Protein AF-E2A1S5-F1 (afdb_monomer)

Solvent-accessible surface area (backbone atoms only — not comparable to full-atom values): 3508 Å² total; per-residue (Å²): 120,91,72,76,82,67,39,89,94,46,49,68,61,46,50,56,56,46,52,51,44,29,59,78,63,71,56,78,52,63,70,61,52,50,53,55,51,62,74,51,47,54,72,83,60,42,61,80,46,39,64,56,71,77,61,112

Structure (mmCIF, N/CA/C/O backbone):
data_AF-E2A1S5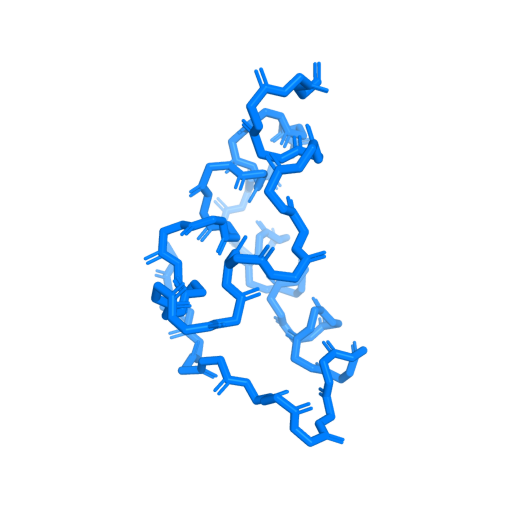-F1
#
_entry.id   AF-E2A1S5-F1
#
loop_
_atom_site.group_PDB
_atom_site.id
_atom_site.type_symbol
_atom_site.label_atom_id
_atom_site.label_alt_id
_atom_site.label_comp_id
_atom_site.label_asym_id
_atom_site.label_entity_id
_atom_site.label_seq_id
_atom_site.pdbx_PDB_ins_code
_atom_site.Cartn_x
_atom_site.Cartn_y
_atom_site.Cartn_z
_atom_site.occupancy
_atom_site.B_iso_or_equiv
_atom_site.auth_seq_id
_atom_site.auth_comp_id
_atom_site.auth_asym_id
_atom_site.auth_atom_id
_atom_site.pdbx_PDB_model_num
ATOM 1 N N . ILE A 1 1 ? 1.488 5.617 8.896 1.00 85.44 1 ILE A N 1
ATOM 2 C CA . ILE A 1 1 ? 2.476 4.538 9.148 1.00 85.44 1 ILE A CA 1
ATOM 3 C C . ILE A 1 1 ? 3.809 4.874 8.493 1.00 85.44 1 ILE A C 1
ATOM 5 O O . ILE A 1 1 ? 3.812 5.659 7.550 1.00 85.44 1 ILE A O 1
ATOM 9 N N . LYS A 1 2 ? 4.924 4.308 8.969 1.00 84.50 2 LYS A N 1
ATOM 10 C CA . LYS A 1 2 ? 6.212 4.401 8.268 1.00 84.50 2 LYS A CA 1
ATOM 11 C C . LYS A 1 2 ? 6.325 3.201 7.328 1.00 84.50 2 LYS A C 1
ATOM 13 O O . LYS A 1 2 ? 6.797 2.144 7.734 1.00 84.50 2 LYS A O 1
ATOM 18 N N . ALA A 1 3 ? 5.810 3.349 6.114 1.00 85.94 3 ALA A N 1
ATOM 19 C CA . ALA A 1 3 ? 5.884 2.291 5.117 1.00 85.94 3 ALA A CA 1
ATOM 20 C C . ALA A 1 3 ? 7.317 2.182 4.557 1.00 85.94 3 ALA A C 1
ATOM 22 O O . ALA A 1 3 ? 7.977 3.211 4.367 1.00 85.94 3 ALA A O 1
ATOM 23 N N . PRO A 1 4 ? 7.822 0.961 4.318 1.00 89.88 4 PRO A N 1
ATOM 24 C CA . PRO A 1 4 ? 9.065 0.770 3.583 1.00 89.88 4 PRO A CA 1
ATOM 25 C C . PRO A 1 4 ? 8.896 1.192 2.111 1.00 89.88 4 PRO A C 1
ATOM 27 O O . PRO A 1 4 ? 7.771 1.182 1.598 1.00 89.88 4 PRO A O 1
ATOM 30 N N . PRO A 1 5 ? 9.993 1.539 1.408 1.00 92.62 5 PRO A N 1
ATOM 31 C CA . PRO A 1 5 ? 9.948 1.695 -0.045 1.00 92.62 5 PRO A CA 1
ATOM 32 C C . PRO A 1 5 ? 9.447 0.400 -0.696 1.00 92.62 5 PRO A C 1
ATOM 34 O O . PRO A 1 5 ? 9.670 -0.680 -0.153 1.00 92.62 5 PRO A O 1
ATOM 37 N N . PHE A 1 6 ? 8.764 0.511 -1.834 1.00 94.88 6 PHE A N 1
ATOM 38 C CA . PHE A 1 6 ? 8.262 -0.651 -2.565 1.00 94.88 6 PHE A CA 1
ATOM 39 C C . PHE A 1 6 ? 9.408 -1.545 -3.062 1.00 94.88 6 PHE A C 1
AT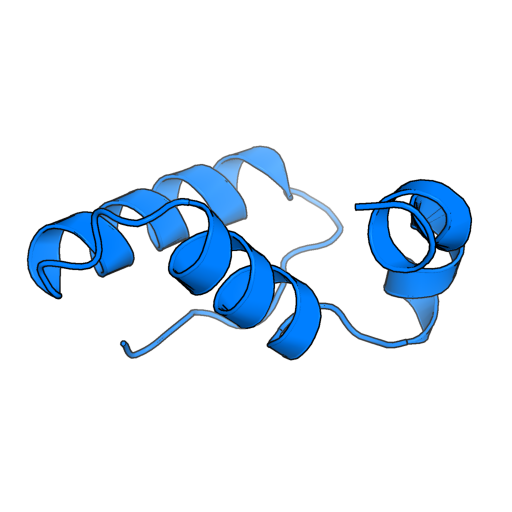OM 41 O O . PHE A 1 6 ? 10.423 -1.033 -3.539 1.00 94.88 6 PHE A O 1
ATOM 48 N N . TRP A 1 7 ? 9.238 -2.866 -2.946 1.00 95.44 7 TRP A N 1
ATOM 49 C CA . TRP A 1 7 ? 10.207 -3.879 -3.382 1.00 95.44 7 TRP A CA 1
ATOM 50 C C . TRP A 1 7 ? 9.639 -4.672 -4.564 1.00 95.44 7 TRP A C 1
ATOM 52 O O . TRP A 1 7 ? 8.935 -5.658 -4.352 1.00 95.44 7 TRP A O 1
ATOM 62 N N . PRO A 1 8 ? 9.895 -4.242 -5.808 1.00 93.62 8 PRO A N 1
ATOM 63 C CA . PRO A 1 8 ? 9.348 -4.894 -6.997 1.00 93.62 8 PRO A CA 1
ATOM 64 C C . PRO A 1 8 ? 9.870 -6.324 -7.196 1.00 93.62 8 PRO A C 1
ATOM 66 O O . PRO A 1 8 ? 9.190 -7.131 -7.823 1.00 93.62 8 PRO A O 1
ATOM 69 N N . GLU A 1 9 ? 11.041 -6.657 -6.655 1.00 96.12 9 GLU A N 1
ATOM 70 C CA . GLU A 1 9 ? 11.629 -7.999 -6.710 1.00 96.12 9 GLU A CA 1
ATOM 71 C C . GLU A 1 9 ? 10.984 -8.974 -5.708 1.00 96.12 9 GLU A C 1
ATOM 73 O O . GLU A 1 9 ? 10.984 -10.179 -5.945 1.00 96.12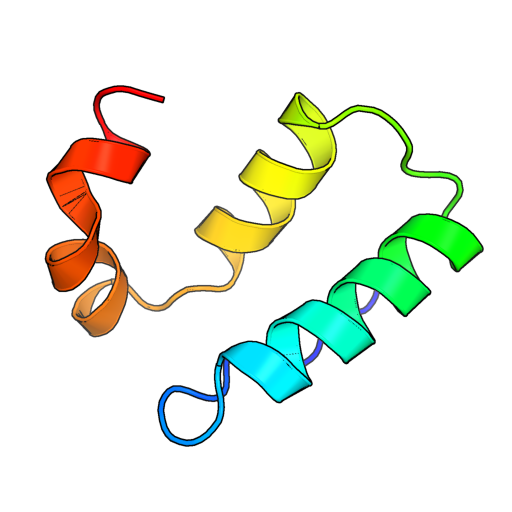 9 GLU A O 1
ATOM 78 N N . GLU A 1 10 ? 10.417 -8.462 -4.609 1.00 96.38 10 GLU A N 1
ATOM 79 C CA . GLU A 1 10 ? 9.778 -9.249 -3.541 1.00 96.38 10 GLU A CA 1
ATOM 80 C C . GLU A 1 10 ? 8.491 -8.565 -3.017 1.00 96.38 10 GLU A C 1
ATOM 82 O O . GLU A 1 10 ? 8.397 -8.198 -1.836 1.00 96.38 10 GLU A O 1
ATOM 87 N N . PRO A 1 11 ? 7.463 -8.373 -3.869 1.00 94.75 11 PRO A N 1
ATOM 88 C CA . PRO A 1 11 ? 6.269 -7.607 -3.508 1.00 94.75 11 PRO A CA 1
ATOM 89 C C . PRO A 1 11 ? 5.460 -8.272 -2.388 1.00 94.75 11 PRO A C 1
ATOM 91 O O . PRO A 1 11 ? 4.912 -7.581 -1.532 1.00 94.75 11 PRO A O 1
ATOM 94 N N . GLU A 1 12 ? 5.416 -9.604 -2.348 1.00 96.31 12 GLU A N 1
ATOM 95 C CA . GLU A 1 12 ? 4.706 -10.373 -1.316 1.00 96.31 12 GLU A CA 1
ATOM 96 C C . GLU A 1 12 ? 5.278 -10.115 0.085 1.00 96.31 12 GLU A C 1
ATOM 98 O O . GLU A 1 12 ? 4.528 -9.871 1.034 1.00 96.31 12 GLU A O 1
ATOM 103 N N . LEU A 1 13 ? 6.610 -10.098 0.210 1.00 96.81 13 LEU A N 1
ATOM 104 C CA . LEU A 1 13 ? 7.287 -9.799 1.470 1.00 96.81 13 LEU A CA 1
ATOM 105 C C . LEU A 1 13 ? 7.048 -8.345 1.895 1.00 96.81 13 LEU A C 1
ATOM 107 O O . LEU A 1 13 ? 6.772 -8.074 3.068 1.00 96.81 13 LEU A O 1
ATOM 111 N N . TRP A 1 14 ? 7.099 -7.415 0.939 1.00 96.75 14 TRP A N 1
ATOM 112 C CA . TRP A 1 14 ? 6.793 -6.008 1.189 1.00 96.75 14 TRP A CA 1
ATOM 113 C C . TRP A 1 14 ? 5.361 -5.817 1.711 1.00 96.75 14 TRP A C 1
ATOM 115 O O . TRP A 1 14 ? 5.163 -5.127 2.716 1.00 96.75 14 TRP A O 1
ATOM 125 N N . PHE A 1 15 ? 4.371 -6.477 1.097 1.00 96.50 15 PHE A N 1
ATOM 126 C CA . PHE A 1 15 ? 2.982 -6.448 1.563 1.00 96.50 15 PHE A CA 1
ATOM 127 C C . PHE A 1 15 ? 2.838 -7.023 2.974 1.00 96.50 15 PHE A C 1
ATOM 129 O O . PHE A 1 15 ? 2.189 -6.400 3.814 1.00 96.50 15 PHE A O 1
ATOM 136 N N . ALA A 1 16 ? 3.482 -8.155 3.277 1.00 96.50 16 ALA A N 1
ATOM 137 C CA . ALA A 1 16 ? 3.443 -8.746 4.616 1.00 96.50 16 ALA A CA 1
ATOM 138 C C . ALA A 1 16 ? 3.989 -7.784 5.689 1.00 96.50 16 ALA A C 1
ATOM 140 O O . ALA A 1 16 ? 3.400 -7.630 6.765 1.00 96.50 16 ALA A O 1
ATOM 141 N N . GLN A 1 17 ? 5.083 -7.078 5.389 1.00 95.88 17 GLN A N 1
ATOM 142 C CA . GLN A 1 17 ? 5.633 -6.072 6.297 1.00 95.88 17 GLN A CA 1
ATOM 143 C C . GLN A 1 17 ? 4.711 -4.849 6.435 1.00 95.88 17 GLN A C 1
ATOM 145 O O . GLN A 1 17 ? 4.557 -4.309 7.537 1.00 95.88 17 GLN A O 1
ATOM 150 N N . LEU A 1 18 ? 4.080 -4.419 5.341 1.00 96.38 18 LEU A N 1
ATOM 151 C CA . LEU A 1 18 ? 3.142 -3.299 5.334 1.00 96.38 18 LEU A CA 1
ATOM 152 C C . LEU A 1 18 ? 1.859 -3.607 6.128 1.00 96.38 18 LEU A C 1
ATOM 154 O O . LEU A 1 18 ? 1.412 -2.763 6.905 1.00 96.38 18 LEU A O 1
ATOM 158 N N . GLU A 1 19 ? 1.323 -4.825 6.033 1.00 96.25 19 GLU A N 1
ATOM 159 C CA . GLU A 1 19 ? 0.189 -5.301 6.844 1.00 96.25 19 GLU A CA 1
ATOM 160 C C . GLU A 1 19 ? 0.499 -5.281 8.349 1.00 96.25 19 GLU A C 1
ATOM 162 O O . GLU A 1 19 ? -0.335 -4.880 9.172 1.00 96.25 19 GLU A O 1
ATOM 167 N N . GLY A 1 20 ? 1.736 -5.620 8.726 1.00 95.50 20 GLY A N 1
ATOM 168 C CA . GLY A 1 20 ? 2.210 -5.449 10.099 1.00 95.50 20 GLY A CA 1
ATOM 169 C C . GLY A 1 20 ? 2.168 -3.984 10.549 1.00 95.50 20 GLY A C 1
ATOM 170 O O . GLY A 1 20 ? 1.712 -3.684 11.654 1.00 95.50 20 GLY A O 1
ATOM 171 N N . GLN A 1 21 ? 2.574 -3.048 9.683 1.00 95.81 21 GLN A N 1
ATOM 172 C CA . GLN A 1 21 ? 2.498 -1.610 9.974 1.00 95.81 21 GLN A CA 1
ATOM 173 C C . GLN A 1 21 ? 1.057 -1.107 10.084 1.00 95.81 21 GLN A C 1
ATOM 175 O O . GLN A 1 21 ? 0.774 -0.280 10.952 1.00 95.81 21 GLN A O 1
ATOM 180 N N . PHE A 1 22 ? 0.144 -1.595 9.242 1.00 96.94 22 PHE A N 1
ATOM 181 C CA . PHE A 1 22 ? -1.278 -1.272 9.357 1.00 96.94 22 PHE A CA 1
ATOM 182 C C . PHE A 1 22 ? -1.842 -1.733 10.696 1.00 96.94 22 PHE A C 1
ATOM 184 O O . PHE A 1 22 ? -2.466 -0.935 11.393 1.00 96.94 22 PHE A O 1
ATOM 191 N N . THR A 1 23 ? -1.536 -2.967 11.096 1.00 96.88 23 THR A N 1
ATOM 192 C CA . THR A 1 23 ? -1.954 -3.526 12.386 1.00 96.88 23 THR A CA 1
ATOM 193 C C . THR A 1 23 ? -1.439 -2.686 13.557 1.00 96.88 23 THR A C 1
ATOM 195 O O . THR A 1 23 ? -2.224 -2.271 14.408 1.00 96.88 23 THR A O 1
ATOM 198 N N . LEU A 1 24 ? -0.143 -2.356 13.573 1.00 95.81 24 LEU A N 1
ATOM 199 C CA . LEU A 1 24 ? 0.458 -1.502 14.608 1.00 95.81 24 LEU A CA 1
ATOM 200 C C . LEU A 1 24 ? -0.132 -0.084 14.623 1.00 95.81 24 LEU A C 1
ATOM 202 O O . LEU A 1 24 ? -0.230 0.537 15.679 1.00 95.81 24 LEU A O 1
ATOM 206 N N . GLY A 1 25 ? -0.520 0.429 13.456 1.00 95.56 25 GLY A N 1
ATOM 207 C CA . GLY A 1 25 ? -1.150 1.737 13.293 1.00 95.56 25 GLY A CA 1
ATOM 208 C C . GLY A 1 25 ? -2.662 1.756 13.526 1.00 95.56 25 GLY A C 1
ATOM 209 O O . GLY A 1 25 ? -3.261 2.816 13.360 1.00 95.56 25 GLY A O 1
ATOM 210 N N . GLY A 1 26 ? -3.289 0.621 13.856 1.00 97.00 26 GLY A N 1
ATOM 211 C CA . GLY A 1 26 ? -4.744 0.517 14.007 1.00 97.00 26 GLY A CA 1
ATOM 212 C C . GLY A 1 26 ? -5.528 0.737 12.706 1.00 97.00 26 GLY A C 1
ATOM 213 O O . GLY A 1 26 ? -6.706 1.090 12.747 1.00 97.00 26 GLY A O 1
ATOM 214 N N . ILE A 1 27 ? -4.893 0.557 11.545 1.00 97.50 27 ILE A N 1
ATOM 215 C CA . ILE A 1 27 ? -5.524 0.716 10.232 1.00 97.50 27 ILE A CA 1
ATOM 216 C C . ILE A 1 27 ? -6.173 -0.608 9.842 1.00 97.50 27 ILE A C 1
ATOM 218 O O . ILE A 1 27 ? -5.508 -1.554 9.422 1.00 97.5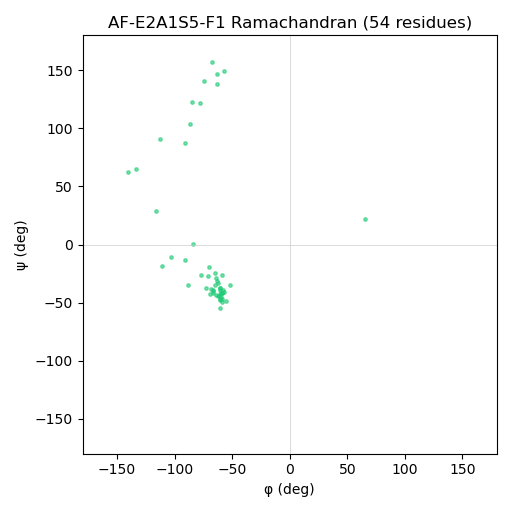0 27 ILE A O 1
ATOM 222 N N . THR A 1 28 ? -7.492 -0.662 9.973 1.00 95.69 28 THR A N 1
ATOM 223 C CA . THR A 1 28 ? -8.286 -1.872 9.713 1.00 95.69 28 THR A CA 1
ATOM 224 C C . THR A 1 28 ? -9.172 -1.764 8.480 1.00 95.69 28 THR A C 1
ATOM 226 O O . THR A 1 28 ? -9.599 -2.783 7.957 1.00 95.69 28 THR A O 1
ATOM 229 N N . GLN A 1 29 ? -9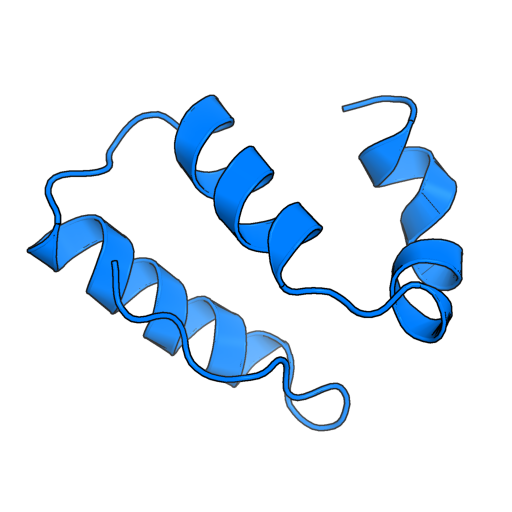.444 -0.547 8.004 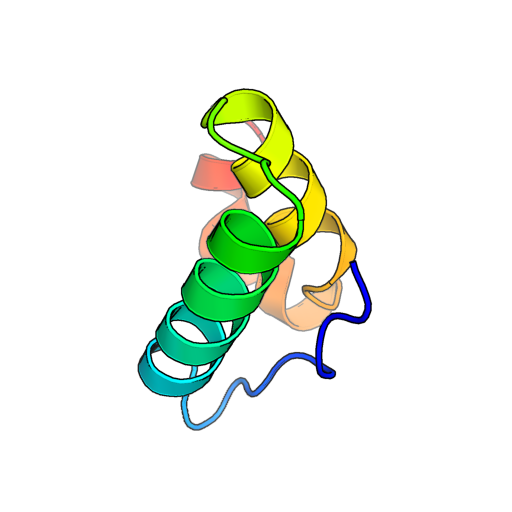1.00 97.75 29 GLN A N 1
ATOM 230 C CA . GLN A 1 29 ? -10.283 -0.329 6.829 1.00 97.75 29 GLN A CA 1
ATOM 231 C C . GLN A 1 29 ? -9.502 -0.611 5.544 1.00 97.75 29 GLN A C 1
ATOM 233 O O . GLN A 1 29 ? -8.507 0.067 5.269 1.00 97.75 29 GLN A O 1
ATOM 238 N N . ASP A 1 30 ? -9.997 -1.542 4.730 1.00 96.31 30 ASP A N 1
ATOM 239 C CA . ASP A 1 30 ? -9.352 -1.948 3.475 1.00 96.31 30 ASP A CA 1
ATOM 240 C C . ASP A 1 30 ? -9.164 -0.781 2.504 1.00 96.31 30 ASP A C 1
ATOM 242 O O . ASP A 1 30 ? -8.096 -0.642 1.918 1.00 96.31 30 ASP A O 1
ATOM 246 N N . ALA A 1 31 ? -10.138 0.132 2.413 1.00 96.44 31 ALA A N 1
ATOM 247 C CA . ALA A 1 31 ? -10.010 1.343 1.601 1.00 96.44 31 ALA A CA 1
ATOM 248 C C . ALA A 1 31 ? -8.789 2.188 2.013 1.00 96.44 31 ALA A C 1
ATOM 250 O O . ALA A 1 31 ? -8.039 2.672 1.169 1.00 96.44 31 ALA A O 1
ATOM 251 N N . THR A 1 32 ? -8.539 2.320 3.317 1.00 96.44 32 THR A N 1
ATOM 252 C CA . THR A 1 32 ? -7.378 3.051 3.837 1.00 96.44 32 THR A CA 1
ATOM 253 C C . THR A 1 32 ? -6.078 2.308 3.537 1.00 96.44 32 THR A C 1
ATOM 255 O O . THR A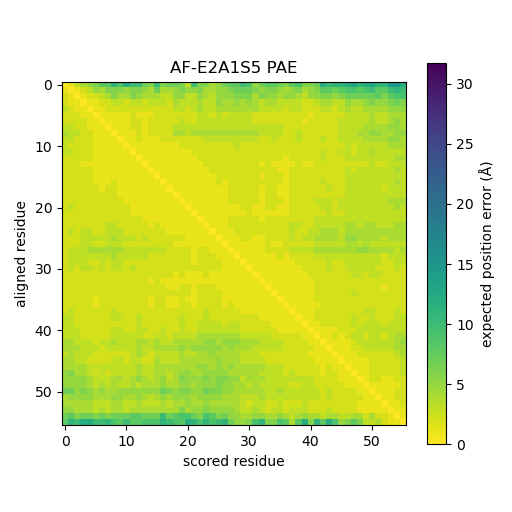 1 32 ? -5.104 2.936 3.121 1.00 96.44 32 THR A O 1
ATOM 258 N N . LYS A 1 33 ? -6.051 0.978 3.700 1.00 96.31 33 LYS A N 1
ATOM 259 C CA . LYS A 1 33 ? -4.886 0.147 3.349 1.00 96.31 33 LYS A CA 1
ATOM 260 C C . LYS A 1 33 ? -4.545 0.258 1.863 1.00 96.31 33 LYS A C 1
ATOM 262 O O . LYS A 1 33 ? -3.396 0.527 1.520 1.00 96.31 33 LYS A O 1
ATOM 267 N N . TYR A 1 34 ? -5.552 0.136 1.001 1.00 95.19 34 TYR A N 1
ATOM 268 C CA . TYR A 1 34 ? -5.436 0.290 -0.447 1.00 95.19 34 TYR A CA 1
ATOM 269 C C . TYR A 1 34 ? -4.822 1.644 -0.827 1.00 95.19 34 TYR A C 1
ATOM 271 O O . TYR A 1 34 ? -3.842 1.689 -1.570 1.00 95.19 34 TYR A O 1
ATOM 279 N N . LEU A 1 35 ? -5.320 2.745 -0.249 1.00 94.62 35 LEU A N 1
ATOM 280 C CA . LEU A 1 35 ? -4.774 4.085 -0.494 1.00 94.62 35 LEU A CA 1
ATOM 281 C C . LEU A 1 35 ? -3.299 4.203 -0.080 1.00 94.62 35 LEU A C 1
ATOM 283 O O . LEU A 1 35 ? -2.506 4.826 -0.789 1.00 94.62 35 LEU A O 1
ATOM 287 N N . TYR A 1 36 ? -2.908 3.588 1.040 1.00 95.12 36 TYR A N 1
ATOM 288 C CA . TYR A 1 36 ? -1.501 3.535 1.439 1.00 95.12 36 TYR A CA 1
ATOM 289 C C . TYR A 1 36 ? -0.650 2.749 0.444 1.00 95.12 36 TYR A C 1
ATOM 291 O O . TYR A 1 36 ? 0.441 3.205 0.108 1.00 95.12 36 TYR A O 1
ATOM 299 N N . VAL A 1 37 ? -1.133 1.604 -0.035 1.00 94.75 37 VAL A N 1
ATOM 300 C CA . VAL A 1 37 ? -0.419 0.764 -1.004 1.00 94.75 37 VAL A CA 1
ATOM 301 C C . VAL A 1 37 ? -0.163 1.536 -2.297 1.00 94.75 37 VAL A C 1
ATOM 303 O O . VAL A 1 37 ? 0.993 1.694 -2.687 1.00 94.75 37 VAL A O 1
ATOM 306 N N . ILE A 1 38 ? -1.204 2.092 -2.926 1.00 93.81 38 ILE A N 1
ATOM 307 C CA . ILE A 1 38 ? -1.052 2.789 -4.216 1.00 93.81 38 ILE A CA 1
ATOM 308 C C . ILE A 1 38 ? -0.175 4.043 -4.110 1.00 93.81 38 ILE A C 1
ATOM 310 O O . ILE A 1 38 ? 0.495 4.401 -5.073 1.00 93.81 38 ILE A O 1
ATOM 314 N N . ALA A 1 39 ? -0.136 4.693 -2.941 1.00 92.94 39 ALA A N 1
ATOM 315 C CA . ALA A 1 39 ? 0.716 5.856 -2.707 1.00 92.94 39 ALA A CA 1
ATOM 316 C C . ALA A 1 39 ? 2.216 5.508 -2.644 1.00 92.94 39 ALA A C 1
ATOM 318 O O . ALA A 1 39 ? 3.047 6.400 -2.806 1.00 92.94 39 ALA A O 1
ATOM 319 N N . HIS A 1 40 ? 2.567 4.239 -2.402 1.00 93.75 40 HIS A N 1
ATOM 320 C CA . HIS A 1 40 ? 3.957 3.779 -2.276 1.00 93.75 40 HIS A CA 1
ATOM 321 C C . HIS A 1 40 ? 4.473 3.036 -3.512 1.00 93.75 40 HIS A C 1
ATOM 323 O O . HIS A 1 40 ? 5.678 2.805 -3.616 1.00 93.75 40 HIS A O 1
ATOM 329 N N . ILE A 1 41 ? 3.600 2.687 -4.459 1.00 93.50 41 ILE A N 1
ATOM 330 C CA . IL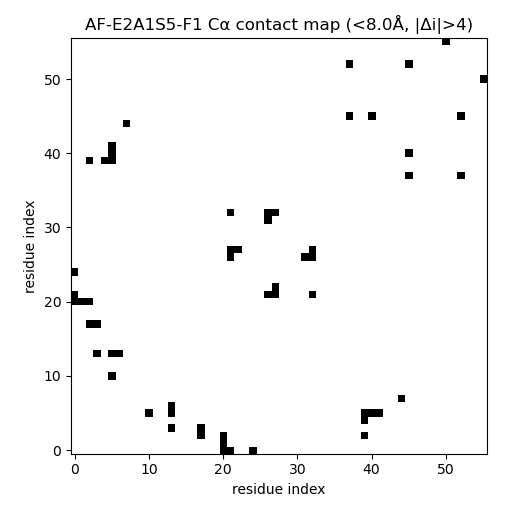E A 1 41 ? 3.992 2.041 -5.713 1.00 93.50 41 ILE A CA 1
ATOM 331 C C . ILE A 1 41 ? 4.409 3.116 -6.725 1.00 93.50 41 ILE A C 1
ATOM 333 O O . ILE A 1 41 ? 3.638 4.008 -7.079 1.00 93.50 41 ILE A O 1
ATOM 337 N N . GLU A 1 42 ? 5.640 3.028 -7.233 1.00 93.06 42 GLU A N 1
ATOM 338 C CA . GLU A 1 42 ? 6.126 3.940 -8.272 1.00 93.06 42 GLU A CA 1
ATOM 339 C C . GLU A 1 42 ? 5.314 3.808 -9.572 1.00 93.06 42 GLU A C 1
ATOM 341 O O . GLU A 1 42 ? 4.924 2.713 -9.975 1.00 93.06 42 GLU A O 1
ATOM 346 N N . THR A 1 43 ? 5.151 4.918 -10.304 1.00 91.69 43 THR A N 1
ATOM 347 C CA . THR A 1 43 ? 4.336 4.976 -11.540 1.00 91.69 43 THR A CA 1
ATOM 348 C C . THR A 1 43 ? 4.697 3.888 -12.561 1.00 91.69 43 THR A C 1
ATOM 350 O O . THR A 1 43 ? 3.817 3.384 -13.253 1.00 91.69 43 THR A O 1
ATOM 353 N N . LYS A 1 44 ? 5.980 3.512 -12.673 1.00 93.00 44 LYS A N 1
ATOM 354 C CA . LYS A 1 44 ? 6.428 2.448 -13.588 1.00 93.00 44 LYS A CA 1
ATOM 355 C C . LYS A 1 44 ? 5.793 1.086 -13.275 1.00 93.00 44 LYS A C 1
ATOM 357 O O . LYS A 1 44 ? 5.422 0.401 -14.217 1.00 93.00 44 LYS A O 1
ATOM 362 N N . TYR A 1 45 ? 5.602 0.755 -11.998 1.00 92.75 45 TYR A N 1
ATOM 363 C CA . TYR A 1 45 ? 5.004 -0.505 -11.544 1.00 92.75 45 TYR A CA 1
ATOM 364 C C . TYR A 1 45 ? 3.481 -0.401 -11.438 1.00 92.75 45 TYR A C 1
ATOM 366 O O . TYR A 1 45 ? 2.768 -1.331 -11.796 1.00 92.75 45 TYR A O 1
ATOM 374 N N . ALA A 1 46 ? 2.955 0.768 -11.057 1.00 92.38 46 ALA A N 1
ATOM 375 C CA . ALA A 1 46 ? 1.513 1.024 -11.033 1.00 92.38 46 ALA A CA 1
ATOM 376 C C . ALA A 1 46 ? 0.852 0.832 -12.413 1.00 92.38 46 ALA A C 1
ATOM 378 O O . ALA A 1 46 ? -0.332 0.519 -12.501 1.00 92.38 46 ALA A O 1
ATOM 379 N N . ARG A 1 47 ? 1.614 0.999 -13.504 1.00 92.12 47 ARG A N 1
ATOM 380 C CA . ARG A 1 47 ? 1.150 0.710 -14.869 1.00 92.12 47 ARG A CA 1
ATOM 381 C C . ARG A 1 47 ? 0.817 -0.762 -15.094 1.00 92.12 47 ARG A C 1
ATOM 383 O O . ARG A 1 47 ? -0.079 -1.027 -15.889 1.00 92.12 47 ARG A O 1
ATOM 390 N N . GLU A 1 48 ? 1.506 -1.682 -14.423 1.00 91.81 48 GLU A N 1
ATOM 391 C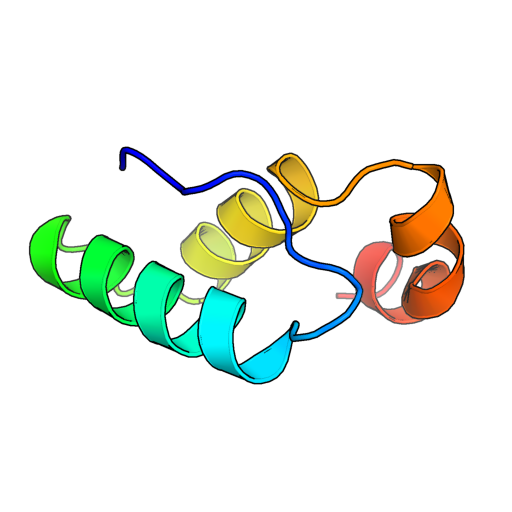 CA . GLU A 1 48 ? 1.262 -3.123 -14.563 1.00 91.81 48 GLU A CA 1
ATOM 392 C C . GLU A 1 48 ? -0.064 -3.548 -13.926 1.00 91.81 48 GLU A C 1
ATOM 394 O O . GLU A 1 48 ? -0.693 -4.488 -14.392 1.00 91.81 48 GLU A O 1
ATOM 399 N N . VAL A 1 49 ? -0.523 -2.798 -12.921 1.00 89.06 49 VAL A N 1
ATOM 400 C CA . VAL A 1 49 ? -1.773 -3.027 -12.175 1.00 89.06 49 VAL A CA 1
ATOM 401 C C . VAL A 1 49 ? -2.774 -1.881 -12.367 1.00 89.06 49 VAL A C 1
ATOM 403 O O . VAL A 1 49 ? -3.558 -1.539 -11.480 1.00 89.06 49 VAL A O 1
ATOM 406 N N . ARG A 1 50 ? -2.716 -1.210 -13.525 1.00 92.56 50 ARG A N 1
ATOM 407 C CA . ARG A 1 50 ? -3.509 -0.002 -13.803 1.00 92.56 50 ARG A CA 1
ATOM 408 C C . ARG A 1 50 ? -5.010 -0.254 -13.690 1.00 92.56 50 ARG A C 1
ATOM 410 O O . ARG A 1 50 ? -5.740 0.621 -13.227 1.00 92.56 50 ARG A O 1
ATOM 417 N N . ASP A 1 51 ? -5.474 -1.385 -14.194 1.00 92.94 51 ASP A N 1
ATOM 418 C CA . ASP A 1 51 ? -6.874 -1.802 -14.143 1.00 92.94 51 ASP A CA 1
ATOM 419 C C . ASP A 1 51 ? -7.363 -1.901 -12.697 1.00 92.94 51 ASP A C 1
ATOM 421 O O . ASP A 1 51 ? -8.355 -1.259 -12.367 1.00 92.94 51 ASP A O 1
ATOM 425 N N . ILE A 1 52 ? -6.589 -2.544 -11.820 1.00 89.06 52 ILE A N 1
ATOM 426 C CA . ILE A 1 52 ? -6.874 -2.631 -10.380 1.00 89.06 52 ILE A CA 1
ATOM 427 C C . ILE A 1 52 ? -6.944 -1.233 -9.751 1.00 89.06 52 ILE A C 1
ATOM 429 O O . ILE A 1 52 ? -7.831 -0.948 -8.954 1.00 89.06 52 ILE A O 1
ATOM 433 N N . ILE A 1 53 ? -6.033 -0.328 -10.127 1.00 91.44 53 ILE A N 1
ATOM 434 C CA . ILE A 1 53 ? -5.991 1.019 -9.538 1.00 91.44 53 ILE A CA 1
ATOM 435 C C . ILE A 1 53 ? -7.149 1.908 -10.021 1.00 91.44 53 ILE A C 1
ATOM 437 O O . ILE A 1 53 ? -7.664 2.748 -9.277 1.00 91.44 53 ILE A O 1
ATOM 441 N N . THR A 1 54 ? -7.528 1.775 -11.293 1.00 93.06 54 THR A N 1
ATOM 442 C CA . THR A 1 54 ? -8.539 2.634 -11.937 1.00 93.06 54 THR A CA 1
ATOM 443 C C . THR A 1 54 ? -9.961 2.086 -11.836 1.00 93.06 54 THR A C 1
ATOM 445 O O . THR A 1 54 ? -10.909 2.833 -12.085 1.00 93.06 54 THR A O 1
ATOM 448 N N . GLN A 1 55 ? -10.108 0.819 -11.451 1.00 90.62 55 GLN A N 1
ATOM 449 C CA . GLN A 1 55 ? -11.371 0.129 -11.189 1.00 90.62 55 GLN A CA 1
ATOM 450 C C . GLN A 1 55 ? -11.266 -0.657 -9.863 1.00 90.62 55 GLN A C 1
ATOM 452 O O . GLN A 1 55 ? -11.262 -1.888 -9.893 1.00 90.62 55 GLN A O 1
ATOM 457 N N . PRO A 1 56 ? -11.112 0.050 -8.725 1.00 78.12 56 PRO A N 1
ATOM 458 C CA . PRO A 1 56 ? -10.857 -0.553 -7.416 1.00 78.12 56 PRO A CA 1
ATOM 459 C C . PRO A 1 56 ? -12.068 -1.273 -6.811 1.00 78.12 56 PRO A C 1
ATOM 461 O O . PRO A 1 56 ? -13.220 -0.886 -7.126 1.00 78.12 56 PRO A O 1
#

Sequence (56 aa):
IKAPPFWPEEPELWFAQLEGQFTLGGITQDATKYLYVIAHIETKYAREVRDIITQP

Organism: Camponotus floridanus (NCBI:txid104421)

pLDDT: mean 93.72, std 3.64, range [78.12, 97.75]

InterPro domains:
  IPR055469 Domain of unknown function DUF7041 [PF23055] (4-56)

Secondary structure (DSSP, 8-state):
--PPPP-TTSHHHHHHHHHHHHHHTT---HHHHHHHHHHHS-HHHHTTTHHHHH--

Foldseek 3Di:
DPQDAQDPPCNVVSVVVLVVVCVVVVNDDPVVSVVVVVVRDDPVVCVVVVCVVVVD

Mean predicted aligned error: 2.7 Å

Radius of gyration: 11.2 Å; Cα contacts (8 Å, |Δi|>4): 29; chains: 1; bounding box: 23×16×30 Å